Protein AF-A0A2G2JW80-F1 (afdb_monomer)

Structure (mmCIF, N/CA/C/O backbone):
data_AF-A0A2G2JW80-F1
#
_entry.id   AF-A0A2G2JW80-F1
#
loop_
_atom_site.group_PDB
_atom_site.id
_atom_site.type_symbol
_atom_site.label_atom_id
_atom_site.label_alt_id
_atom_site.label_comp_id
_atom_site.label_asym_id
_atom_site.label_entity_id
_atom_site.label_seq_id
_atom_site.pdbx_PDB_ins_code
_atom_site.Cartn_x
_atom_site.Cartn_y
_atom_site.Cartn_z
_atom_site.occupancy
_atom_site.B_iso_or_equiv
_atom_site.auth_seq_id
_atom_site.auth_comp_id
_atom_site.auth_asym_id
_atom_site.auth_atom_id
_atom_site.pdbx_PDB_model_num
ATOM 1 N N . MET A 1 1 ? -6.564 8.238 2.927 1.00 90.00 1 MET A N 1
ATOM 2 C CA . MET A 1 1 ? -8.030 8.185 3.097 1.00 90.00 1 MET A CA 1
ATOM 3 C C . MET A 1 1 ? -8.382 8.054 4.574 1.00 90.00 1 MET A C 1
ATOM 5 O O . MET A 1 1 ? -7.576 7.521 5.325 1.00 90.00 1 MET A O 1
ATOM 9 N N . LEU A 1 2 ? -9.538 8.566 5.002 1.00 93.81 2 LEU A N 1
ATOM 10 C CA . LEU A 1 2 ? -10.018 8.450 6.383 1.00 93.81 2 LEU A CA 1
ATOM 11 C C . LEU A 1 2 ? -11.197 7.476 6.449 1.00 93.81 2 LEU A C 1
ATOM 13 O O . LEU A 1 2 ? -12.086 7.551 5.604 1.00 93.81 2 LEU A O 1
ATOM 17 N N . ALA A 1 3 ? -11.223 6.616 7.465 1.00 92.81 3 ALA A N 1
ATOM 18 C CA . ALA A 1 3 ? -12.356 5.750 7.786 1.00 92.81 3 ALA A CA 1
ATOM 19 C C . ALA A 1 3 ? -12.518 5.679 9.309 1.00 92.81 3 ALA A C 1
ATOM 21 O O . ALA A 1 3 ? -11.651 5.162 10.012 1.00 92.81 3 ALA A O 1
ATOM 22 N N . GLY A 1 4 ? -13.599 6.253 9.844 1.00 93.12 4 GLY A N 1
ATOM 23 C CA . GLY A 1 4 ? -13.795 6.354 11.293 1.00 93.12 4 GLY A CA 1
ATOM 24 C C . GLY A 1 4 ? -12.614 7.044 11.993 1.00 93.12 4 GLY A C 1
ATOM 25 O O . GLY A 1 4 ? -12.324 8.208 11.728 1.00 93.12 4 GLY A O 1
ATOM 26 N N . ASN A 1 5 ? -11.933 6.317 12.887 1.00 94.94 5 ASN A N 1
ATOM 27 C CA . ASN A 1 5 ? -10.747 6.790 13.617 1.00 94.94 5 ASN A CA 1
ATOM 28 C C . ASN A 1 5 ? -9.420 6.312 12.992 1.00 94.94 5 ASN A C 1
ATOM 30 O O . ASN A 1 5 ? -8.397 6.294 13.675 1.00 94.94 5 ASN A O 1
ATOM 34 N N . SER A 1 6 ? -9.439 5.906 11.723 1.00 96.69 6 SER A N 1
ATOM 35 C CA . SER A 1 6 ? -8.275 5.407 10.993 1.00 96.69 6 SER A CA 1
ATOM 36 C C . SER A 1 6 ? -7.893 6.348 9.848 1.00 96.69 6 SER A C 1
ATOM 38 O O . SER A 1 6 ? -8.757 6.840 9.116 1.00 96.69 6 SER A O 1
ATOM 40 N N . ALA A 1 7 ? -6.592 6.570 9.671 1.00 96.81 7 ALA A N 1
ATOM 41 C CA . ALA A 1 7 ? -5.998 7.237 8.519 1.00 96.81 7 ALA A CA 1
ATOM 42 C C . ALA A 1 7 ? -5.146 6.237 7.732 1.00 96.81 7 ALA A C 1
ATOM 44 O O . ALA A 1 7 ? -4.146 5.743 8.239 1.00 96.81 7 ALA A O 1
ATOM 45 N N . ILE A 1 8 ? -5.541 5.948 6.494 1.00 97.31 8 ILE A N 1
ATOM 46 C CA . ILE A 1 8 ? -4.870 4.984 5.622 1.00 97.31 8 ILE A CA 1
ATOM 47 C C . ILE A 1 8 ? -4.079 5.748 4.559 1.00 97.31 8 ILE A C 1
ATOM 49 O O . ILE A 1 8 ? -4.638 6.613 3.875 1.00 97.31 8 ILE A O 1
ATOM 53 N N . THR A 1 9 ? -2.800 5.434 4.392 1.00 95.56 9 THR A N 1
ATOM 54 C CA . THR A 1 9 ? -1.908 6.069 3.411 1.00 95.56 9 THR A CA 1
ATOM 55 C C . THR A 1 9 ? -1.042 5.040 2.694 1.00 95.56 9 THR A C 1
ATOM 57 O O . THR A 1 9 ? -0.878 3.919 3.172 1.00 95.56 9 THR A O 1
ATOM 60 N N . GLN A 1 10 ? -0.490 5.425 1.543 1.00 95.25 10 GLN A N 1
ATOM 61 C CA . GLN A 1 10 ? 0.586 4.684 0.894 1.00 95.25 10 GLN A CA 1
ATOM 62 C C . GLN A 1 10 ? 1.925 5.376 1.157 1.00 95.25 10 GLN A C 1
ATOM 64 O O . GLN A 1 10 ? 2.001 6.604 1.183 1.00 95.25 10 GLN A O 1
ATOM 69 N N . GLU A 1 11 ? 2.974 4.589 1.363 1.00 94.50 11 GLU A N 1
ATOM 70 C CA . GLU A 1 11 ? 4.318 5.073 1.684 1.00 94.50 11 GLU A CA 1
ATOM 71 C C . GLU A 1 11 ? 5.374 4.253 0.942 1.00 94.50 11 GLU A C 1
ATOM 73 O O . GLU A 1 11 ? 5.139 3.104 0.574 1.00 94.50 11 GLU A O 1
ATOM 78 N N . GLN A 1 12 ? 6.568 4.821 0.772 1.00 94.38 12 GLN A N 1
ATOM 79 C CA . GLN A 1 12 ? 7.761 4.050 0.430 1.00 94.38 12 GLN A CA 1
ATOM 80 C C . GLN A 1 12 ? 8.707 4.045 1.628 1.00 94.38 12 GLN A C 1
ATOM 82 O O . GLN A 1 12 ? 9.174 5.103 2.053 1.00 94.38 12 GLN A O 1
ATOM 87 N N . ARG A 1 13 ? 9.017 2.852 2.142 1.00 95.12 13 ARG A N 1
ATOM 88 C CA . ARG A 1 13 ? 10.002 2.620 3.206 1.00 95.12 13 ARG A CA 1
ATOM 89 C C . ARG A 1 13 ? 11.068 1.665 2.674 1.00 95.12 13 ARG A C 1
ATOM 91 O O . ARG A 1 13 ? 10.814 0.476 2.510 1.00 95.12 13 ARG A O 1
ATOM 98 N N . ASP A 1 14 ? 12.251 2.189 2.363 1.00 94.25 14 ASP A N 1
ATOM 99 C CA . ASP A 1 14 ? 13.348 1.424 1.755 1.00 94.25 14 ASP A CA 1
ATOM 100 C C . ASP A 1 14 ? 12.906 0.686 0.470 1.00 94.25 14 ASP A C 1
ATOM 102 O O . ASP A 1 14 ? 12.439 1.313 -0.486 1.00 94.25 14 ASP A O 1
ATOM 106 N N . GLU A 1 15 ? 13.028 -0.642 0.453 1.00 95.50 15 GLU A N 1
ATOM 107 C CA . GLU A 1 15 ? 12.648 -1.548 -0.640 1.00 95.50 15 GLU A CA 1
ATOM 108 C C . GLU A 1 15 ? 11.155 -1.929 -0.633 1.00 95.50 15 GLU A C 1
ATOM 110 O O . GLU A 1 15 ? 10.743 -2.821 -1.377 1.00 95.50 15 GLU A O 1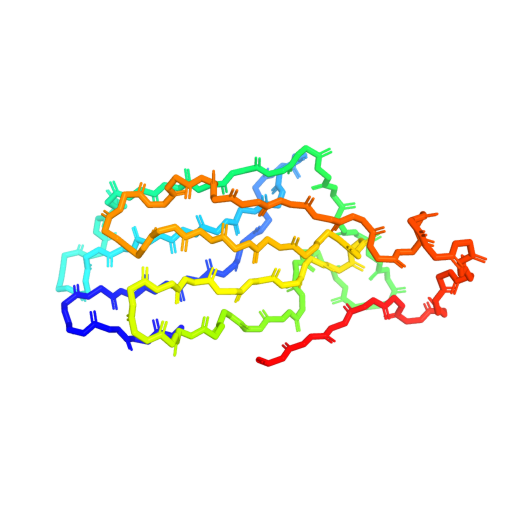
ATOM 115 N N . TRP A 1 16 ? 10.359 -1.309 0.243 1.00 95.62 16 TRP A N 1
ATOM 116 C CA . TRP A 1 16 ? 8.960 -1.660 0.467 1.00 95.62 16 TRP A CA 1
ATOM 117 C C . TRP A 1 16 ? 8.026 -0.519 0.097 1.00 95.62 16 TRP A C 1
ATOM 119 O O . TRP A 1 16 ? 8.127 0.589 0.632 1.00 95.62 16 TRP A O 1
ATOM 129 N N . GLU A 1 17 ? 7.077 -0.820 -0.779 1.00 95.25 17 GLU A N 1
ATOM 130 C CA . GLU A 1 17 ? 5.873 -0.022 -0.941 1.00 95.25 17 GLU A CA 1
ATOM 131 C C . GLU A 1 17 ? 4.858 -0.517 0.093 1.00 95.25 17 GLU A C 1
ATOM 133 O O . GLU A 1 17 ? 4.633 -1.721 0.244 1.00 95.25 17 GLU A O 1
ATOM 138 N N . MET A 1 18 ? 4.316 0.411 0.872 1.00 95.81 18 MET A N 1
ATOM 139 C CA . MET A 1 18 ? 3.540 0.116 2.069 1.00 95.81 18 MET A CA 1
ATOM 140 C C . MET A 1 18 ? 2.142 0.711 1.951 1.00 95.81 18 MET A C 1
ATOM 142 O O . MET A 1 18 ? 1.987 1.839 1.482 1.00 95.81 18 MET A O 1
ATOM 146 N N . VAL A 1 19 ? 1.145 -0.006 2.464 1.00 97.31 19 VAL A N 1
ATOM 147 C CA . VAL A 1 19 ? -0.158 0.556 2.839 1.00 97.31 19 VAL A CA 1
ATOM 148 C C . VAL A 1 19 ? -0.211 0.563 4.354 1.00 97.31 19 VAL A C 1
ATOM 150 O O . VAL A 1 19 ? -0.099 -0.493 4.972 1.00 97.31 19 VAL A O 1
ATOM 153 N N . VAL A 1 20 ? -0.341 1.740 4.955 1.00 97.75 20 VAL A N 1
ATOM 154 C CA . VAL A 1 20 ? -0.239 1.909 6.407 1.00 97.75 20 VAL A CA 1
ATOM 155 C C . VAL A 1 20 ? -1.517 2.521 6.941 1.00 97.75 20 VAL A C 1
ATOM 157 O O . VAL A 1 20 ? -2.003 3.522 6.412 1.00 97.75 20 VAL A O 1
ATOM 160 N N . CYS A 1 21 ? -2.050 1.920 7.999 1.00 98.19 21 CYS A N 1
ATOM 161 C CA . CYS A 1 21 ? -3.171 2.448 8.753 1.00 98.19 21 CYS A CA 1
ATOM 162 C C . CYS A 1 21 ? -2.677 3.008 10.080 1.00 98.19 21 CYS A C 1
ATOM 164 O O . CYS A 1 21 ? -2.052 2.305 10.874 1.00 98.19 21 CYS A O 1
ATOM 166 N N . TYR A 1 22 ? -3.004 4.267 10.334 1.00 98.38 22 TYR A N 1
ATOM 167 C CA . TYR A 1 22 ? -2.729 4.952 11.584 1.00 98.38 22 TYR A CA 1
ATOM 168 C C . TYR A 1 22 ? -4.010 5.199 12.361 1.00 98.38 22 TYR A C 1
ATOM 170 O O . TYR A 1 22 ? -5.058 5.509 11.794 1.00 98.38 22 TYR A O 1
ATOM 178 N N . ASP A 1 23 ? -3.906 5.158 13.682 1.00 97.94 23 ASP A N 1
ATOM 179 C CA . ASP A 1 23 ? -4.888 5.776 14.554 1.00 97.94 23 ASP A CA 1
ATOM 180 C C . ASP A 1 23 ? -4.888 7.295 14.332 1.00 97.94 23 ASP A C 1
ATOM 182 O O . ASP A 1 23 ? -3.881 7.968 14.544 1.00 97.94 23 ASP A O 1
ATOM 186 N N . LEU A 1 24 ? -6.029 7.848 13.925 1.00 95.94 24 LEU A N 1
ATOM 187 C CA . LEU A 1 24 ? -6.147 9.251 13.525 1.00 95.94 24 LEU A CA 1
ATOM 188 C C . LEU A 1 24 ? -5.837 10.237 14.664 1.00 95.94 24 LEU A C 1
ATOM 190 O O . LEU A 1 24 ? -5.424 11.363 14.403 1.00 95.94 24 LEU A O 1
ATOM 194 N N . LYS A 1 25 ? -6.050 9.842 15.925 1.00 96.62 25 LYS A N 1
ATOM 195 C CA . LYS A 1 25 ? -5.868 10.732 17.082 1.00 96.62 25 LYS A CA 1
ATOM 196 C C . LYS A 1 25 ? -4.442 10.716 17.604 1.00 96.62 25 LYS A C 1
ATOM 198 O O . LYS A 1 25 ? -3.906 11.763 17.949 1.00 96.62 25 LYS A O 1
ATOM 203 N N . SER A 1 26 ? -3.863 9.529 17.723 1.00 97.81 26 SER A N 1
ATOM 204 C CA . SER A 1 26 ? -2.545 9.328 18.325 1.00 97.81 26 SER A CA 1
ATOM 205 C C . SER A 1 26 ? -1.415 9.295 17.300 1.00 97.81 26 SER A C 1
ATOM 207 O O . SER A 1 26 ? -0.261 9.468 17.683 1.00 97.81 26 SER A O 1
ATOM 209 N N . GLY A 1 27 ? -1.723 9.063 16.020 1.00 97.19 27 GLY A N 1
ATOM 210 C CA . GLY A 1 27 ? -0.732 8.863 14.963 1.00 97.19 27 GLY A CA 1
ATOM 211 C C . GLY A 1 27 ? -0.001 7.520 15.045 1.00 97.19 27 GLY A C 1
ATOM 212 O O . GLY A 1 27 ? 0.970 7.319 14.324 1.00 97.19 27 GLY A O 1
ATOM 213 N N . GLN A 1 28 ? -0.426 6.603 15.919 1.00 98.19 28 GLN A N 1
ATOM 214 C CA . GLN A 1 28 ? 0.211 5.293 16.054 1.00 98.19 28 GLN A CA 1
ATOM 215 C C . GLN A 1 28 ? -0.183 4.373 14.900 1.00 98.19 28 GLN A C 1
ATOM 217 O O . GLN A 1 28 ? -1.354 4.311 14.527 1.00 98.19 28 GLN A O 1
ATOM 222 N N . GLU A 1 29 ? 0.790 3.646 14.350 1.00 98.25 29 GLU A N 1
ATOM 223 C CA . GLU A 1 29 ? 0.543 2.610 13.343 1.00 98.25 29 GLU A CA 1
ATOM 224 C C . GLU A 1 29 ? -0.302 1.489 13.967 1.00 98.25 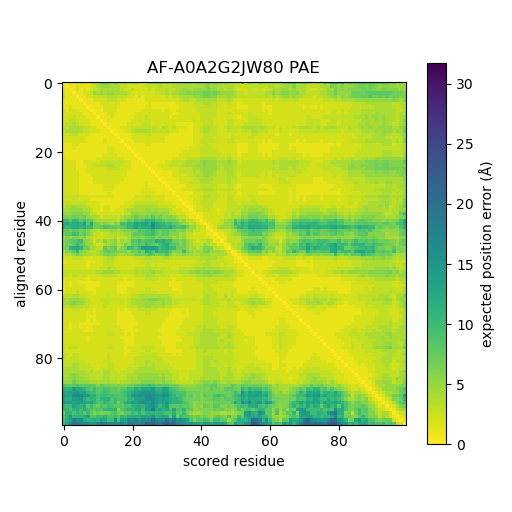29 GLU A C 1
ATOM 226 O O . GLU A 1 29 ? 0.051 0.945 15.014 1.00 98.25 29 GLU A O 1
ATOM 231 N N . ARG A 1 30 ? -1.435 1.170 13.337 1.00 98.00 30 ARG A N 1
ATOM 232 C CA . ARG A 1 30 ? -2.320 0.063 13.724 1.00 98.00 30 ARG A CA 1
ATOM 233 C C . ARG A 1 30 ? -1.970 -1.210 12.967 1.00 98.00 30 ARG A C 1
ATOM 235 O O . ARG A 1 30 ? -1.866 -2.269 13.575 1.00 98.00 30 ARG A O 1
ATOM 242 N N . TRP A 1 31 ? -1.787 -1.092 11.656 1.00 98.38 31 TRP A N 1
ATOM 243 C CA . TRP A 1 31 ? -1.364 -2.182 10.784 1.00 98.38 31 TRP A CA 1
ATOM 244 C C . TRP A 1 31 ? -0.641 -1.640 9.551 1.00 98.38 31 TRP A C 1
ATOM 246 O O . TRP A 1 31 ? -0.814 -0.476 9.169 1.00 98.38 31 TRP A O 1
ATOM 256 N N . SER A 1 32 ? 0.140 -2.506 8.906 1.00 98.00 32 SER A N 1
ATOM 257 C CA . SER A 1 32 ? 0.729 -2.238 7.598 1.00 98.00 32 SER A CA 1
ATOM 258 C C . SER A 1 32 ? 0.747 -3.479 6.699 1.00 98.00 32 SER A C 1
ATOM 260 O O . SER A 1 32 ? 1.069 -4.583 7.137 1.00 98.00 32 SER A O 1
ATOM 262 N N . HIS A 1 33 ? 0.431 -3.276 5.418 1.00 97.94 33 HIS A N 1
ATOM 263 C CA . HIS A 1 33 ? 0.676 -4.232 4.332 1.00 97.94 33 HIS A CA 1
ATOM 264 C C . HIS A 1 33 ? 1.907 -3.786 3.546 1.00 97.94 33 HIS A C 1
ATOM 266 O O . HIS A 1 33 ? 2.117 -2.585 3.362 1.00 97.94 33 HIS A O 1
ATOM 272 N N . ARG A 1 34 ? 2.717 -4.739 3.076 1.00 96.62 34 ARG A N 1
ATOM 273 C CA . ARG A 1 34 ? 3.987 -4.458 2.398 1.00 96.62 34 ARG A CA 1
ATOM 274 C C . ARG A 1 34 ? 4.159 -5.287 1.136 1.00 96.62 34 ARG A C 1
ATOM 276 O O . ARG A 1 34 ? 4.051 -6.511 1.179 1.00 96.62 34 ARG A O 1
ATOM 283 N N . ASP A 1 35 ? 4.564 -4.623 0.064 1.00 95.94 35 ASP A N 1
ATOM 284 C CA . ASP A 1 35 ? 5.010 -5.253 -1.172 1.00 95.94 35 ASP A CA 1
ATOM 285 C C . ASP A 1 35 ? 6.485 -4.923 -1.398 1.00 95.94 35 ASP A C 1
ATOM 287 O O . ASP A 1 35 ? 6.914 -3.777 -1.247 1.00 95.94 35 ASP A O 1
ATOM 291 N N . ARG A 1 36 ? 7.295 -5.937 -1.732 1.00 95.56 36 ARG A N 1
ATOM 292 C CA . ARG A 1 36 ? 8.748 -5.774 -1.914 1.00 95.56 36 ARG A CA 1
ATOM 293 C C . ARG A 1 36 ? 9.068 -5.167 -3.278 1.00 95.56 36 ARG A C 1
ATOM 295 O O . ARG A 1 36 ? 9.620 -5.835 -4.153 1.00 95.56 36 ARG A O 1
ATOM 302 N N . VAL A 1 37 ? 8.669 -3.918 -3.457 1.00 93.00 37 VAL A N 1
ATOM 303 C CA . VAL A 1 37 ? 8.883 -3.125 -4.661 1.00 93.00 37 VAL A CA 1
ATOM 304 C C . VAL A 1 37 ? 9.270 -1.702 -4.285 1.00 93.00 37 VAL A C 1
ATOM 306 O O . VAL A 1 37 ? 8.825 -1.148 -3.278 1.00 93.00 37 VAL A O 1
ATOM 309 N N . ARG A 1 38 ? 10.098 -1.093 -5.130 1.00 91.06 38 ARG A N 1
ATOM 310 C CA . ARG A 1 38 ? 10.521 0.292 -4.972 1.00 91.06 38 ARG A CA 1
ATOM 311 C C . ARG A 1 38 ? 10.234 1.073 -6.235 1.00 91.06 38 ARG A C 1
ATOM 313 O O . ARG A 1 38 ? 10.748 0.742 -7.302 1.00 91.06 38 ARG A O 1
ATOM 320 N N . PHE A 1 39 ? 9.432 2.121 -6.094 1.00 87.75 39 PHE A N 1
ATOM 321 C CA . PHE A 1 39 ? 9.265 3.107 -7.145 1.00 87.75 39 PHE A CA 1
ATOM 322 C C . PHE A 1 39 ? 10.191 4.293 -6.891 1.00 87.75 39 PHE A C 1
ATOM 324 O O . PHE A 1 39 ? 10.064 4.992 -5.888 1.00 87.75 39 PHE A O 1
ATOM 331 N N . ASP A 1 40 ? 11.132 4.510 -7.803 1.00 89.50 40 ASP A N 1
ATOM 332 C CA . ASP A 1 40 ? 12.092 5.608 -7.743 1.00 89.50 40 ASP A CA 1
ATOM 333 C C . ASP A 1 40 ? 12.334 6.105 -9.170 1.00 89.50 40 ASP A C 1
ATOM 335 O O . ASP A 1 40 ? 13.059 5.485 -9.952 1.00 89.50 40 ASP A O 1
ATOM 339 N N . GLN A 1 41 ? 11.628 7.168 -9.561 1.00 84.06 41 GLN A N 1
ATOM 340 C CA . GLN A 1 41 ? 11.699 7.702 -10.919 1.00 84.06 41 GLN A CA 1
ATOM 341 C C . GLN A 1 41 ? 11.951 9.204 -10.887 1.00 84.06 41 GLN A C 1
ATOM 343 O O . GLN A 1 41 ? 11.123 9.971 -10.409 1.00 84.06 41 GLN A O 1
ATOM 348 N N . MET A 1 42 ? 13.040 9.662 -11.501 1.00 80.38 42 MET A N 1
ATOM 349 C CA . MET A 1 42 ? 13.261 11.092 -11.725 1.00 80.38 42 MET A CA 1
ATOM 350 C C . MET A 1 42 ? 12.447 11.566 -12.949 1.00 80.38 42 MET A C 1
ATOM 352 O O . MET A 1 42 ? 12.484 10.890 -13.979 1.00 80.38 42 MET A O 1
ATOM 356 N N . PRO A 1 43 ? 11.707 12.694 -12.889 1.00 82.81 43 PRO A N 1
ATOM 357 C CA . PRO A 1 43 ? 11.622 13.685 -11.806 1.00 82.81 43 PRO A CA 1
ATOM 358 C C . PRO A 1 43 ? 10.500 13.453 -10.775 1.00 82.81 43 PRO A C 1
ATOM 360 O O . PRO A 1 43 ? 10.318 14.291 -9.900 1.00 82.81 43 PRO A O 1
ATOM 363 N N . ALA A 1 44 ? 9.733 12.364 -10.877 1.00 82.12 44 ALA A N 1
ATOM 364 C CA . ALA A 1 44 ? 8.570 12.092 -10.024 1.00 82.12 44 ALA A CA 1
ATOM 365 C C . ALA A 1 44 ? 8.907 11.864 -8.536 1.00 82.12 44 ALA A C 1
ATOM 367 O O . ALA A 1 44 ? 8.043 12.058 -7.685 1.00 82.12 44 ALA A O 1
ATOM 368 N N . GLY A 1 45 ? 10.146 11.481 -8.223 1.00 85.62 45 GLY A N 1
ATOM 369 C CA . GLY A 1 45 ? 10.587 11.171 -6.869 1.00 85.62 45 GLY A CA 1
ATOM 370 C C . GLY A 1 45 ? 10.255 9.738 -6.452 1.00 85.62 45 GLY A C 1
ATOM 371 O O . GLY A 1 45 ? 10.006 8.863 -7.286 1.00 85.62 45 GLY A O 1
ATOM 372 N N . VAL A 1 46 ? 10.307 9.509 -5.142 1.00 89.00 46 VAL A N 1
ATOM 373 C CA . VAL A 1 46 ? 10.204 8.185 -4.527 1.00 89.00 46 VAL A CA 1
ATOM 374 C C . VAL A 1 46 ? 8.770 7.901 -4.094 1.00 89.00 46 VAL A C 1
ATOM 376 O O . VAL A 1 46 ? 8.144 8.716 -3.418 1.00 89.00 46 VAL A O 1
ATOM 379 N N . GLY A 1 47 ? 8.314 6.691 -4.399 1.00 84.75 47 GLY A N 1
ATOM 380 C CA . GLY A 1 47 ? 7.165 6.067 -3.771 1.00 84.75 47 GLY A CA 1
ATOM 381 C C . GLY A 1 47 ? 5.863 6.070 -4.564 1.00 84.75 47 GLY A C 1
ATOM 382 O O . GLY A 1 47 ? 5.799 6.523 -5.710 1.00 84.75 47 GLY A O 1
ATOM 383 N N . PRO A 1 48 ? 4.816 5.493 -3.964 1.00 81.06 48 PRO A N 1
ATOM 384 C CA . PRO A 1 48 ? 3.534 5.317 -4.618 1.00 81.06 48 PRO A CA 1
ATOM 385 C C . PRO A 1 48 ? 2.887 6.670 -4.904 1.00 81.06 48 PRO A C 1
ATOM 387 O O . PRO A 1 48 ? 3.002 7.623 -4.138 1.00 81.06 48 PRO A O 1
ATOM 390 N N . ARG A 1 49 ? 2.172 6.742 -6.026 1.00 78.69 49 ARG A N 1
ATOM 391 C CA . ARG A 1 49 ? 1.536 7.980 -6.515 1.00 78.69 49 ARG A CA 1
ATOM 392 C C . ARG A 1 49 ? 0.012 7.903 -6.503 1.00 78.69 49 ARG A C 1
ATOM 394 O O . ARG A 1 49 ? -0.652 8.729 -7.122 1.00 78.69 49 ARG A O 1
ATOM 401 N N . ALA A 1 50 ? -0.529 6.878 -5.855 1.00 79.56 50 ALA A N 1
ATOM 402 C CA . ALA A 1 50 ? -1.955 6.647 -5.721 1.00 79.56 50 ALA A CA 1
ATOM 403 C C . ALA A 1 50 ? -2.430 6.992 -4.308 1.00 79.56 50 ALA A C 1
ATOM 405 O O . ALA A 1 50 ? -1.643 7.058 -3.362 1.00 79.56 50 ALA A O 1
ATOM 406 N N . THR A 1 51 ? -3.733 7.226 -4.187 1.00 86.75 51 THR A N 1
ATOM 407 C CA . THR A 1 51 ? -4.402 7.307 -2.887 1.00 86.75 51 THR A CA 1
ATOM 408 C C . THR A 1 51 ? -5.168 6.002 -2.667 1.00 86.75 51 THR A C 1
ATOM 410 O O . THR A 1 51 ? -5.740 5.489 -3.625 1.00 86.75 51 THR A O 1
ATOM 413 N N . PRO A 1 52 ? -5.209 5.450 -1.442 1.00 93.38 52 PRO A N 1
ATOM 414 C CA . PRO A 1 52 ? -6.099 4.336 -1.142 1.00 93.38 52 PRO A CA 1
ATOM 415 C C . PRO A 1 52 ? -7.566 4.713 -1.352 1.00 93.38 52 PRO A C 1
ATOM 417 O O . PRO A 1 52 ? -7.984 5.776 -0.886 1.00 93.38 52 PRO A O 1
ATOM 420 N N . THR A 1 53 ? -8.344 3.799 -1.928 1.00 96.00 53 THR A N 1
ATOM 421 C CA . THR A 1 53 ? -9.810 3.856 -1.952 1.00 96.00 53 THR A CA 1
ATOM 422 C C . THR A 1 53 ? -10.392 2.861 -0.959 1.00 96.00 53 THR A C 1
ATOM 424 O O . THR A 1 53 ? -9.962 1.714 -0.895 1.00 96.00 53 THR A O 1
ATOM 427 N N . ILE A 1 54 ? -11.387 3.289 -0.188 1.00 95.94 54 ILE A N 1
ATOM 428 C CA . ILE A 1 54 ? -12.094 2.465 0.791 1.00 95.94 54 ILE A CA 1
ATOM 429 C C . ILE A 1 54 ? -13.532 2.310 0.324 1.00 95.94 54 ILE A C 1
ATOM 431 O O . ILE A 1 54 ? -14.219 3.299 0.064 1.00 95.94 54 ILE A O 1
ATOM 435 N N . VAL A 1 55 ? -13.981 1.063 0.234 1.00 95.62 55 VAL A N 1
ATOM 436 C CA . VAL A 1 55 ? -15.370 0.710 -0.062 1.00 95.62 55 VAL A CA 1
ATOM 437 C C . VAL A 1 55 ? -15.769 -0.379 0.918 1.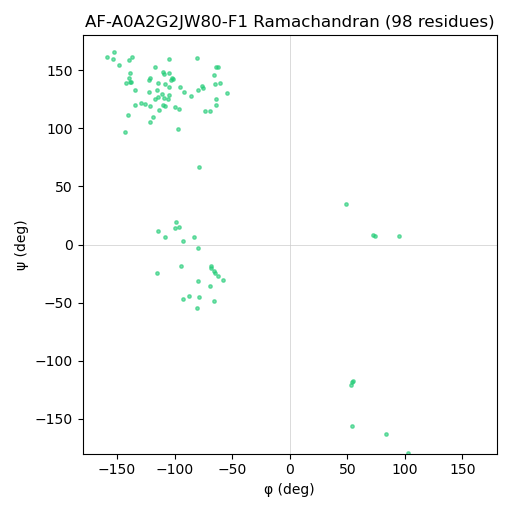00 95.62 55 VAL A C 1
ATOM 439 O O . VAL A 1 55 ? -15.151 -1.440 0.929 1.00 95.62 55 VAL A O 1
ATOM 442 N N . GLU A 1 56 ? -16.790 -0.103 1.730 1.00 93.88 56 GLU A N 1
ATOM 443 C CA . GLU A 1 56 ? -17.244 -1.000 2.800 1.00 93.88 56 GLU A CA 1
ATOM 444 C C . GLU A 1 56 ? -16.092 -1.380 3.751 1.00 93.88 56 GLU A C 1
ATOM 446 O O . GLU A 1 56 ? -15.510 -0.500 4.386 1.00 93.88 56 GLU A O 1
ATOM 451 N N . ASP A 1 57 ? -15.764 -2.669 3.841 1.00 96.19 57 ASP A N 1
ATOM 452 C CA . ASP A 1 57 ? -14.729 -3.263 4.689 1.00 96.19 57 ASP A CA 1
ATOM 453 C C . ASP A 1 57 ? -13.393 -3.476 3.954 1.00 96.19 57 ASP A C 1
ATOM 455 O O . ASP A 1 57 ? -12.520 -4.203 4.432 1.00 96.19 57 ASP A O 1
ATOM 459 N N . ARG A 1 58 ? -13.215 -2.849 2.781 1.00 97.94 58 ARG A N 1
ATOM 460 C CA . ARG A 1 58 ? -12.070 -3.089 1.892 1.00 97.94 58 ARG A CA 1
ATOM 461 C C . ARG A 1 58 ? -11.277 -1.834 1.602 1.00 97.94 58 ARG A C 1
ATOM 463 O O . ARG A 1 58 ? -11.837 -0.774 1.326 1.00 97.9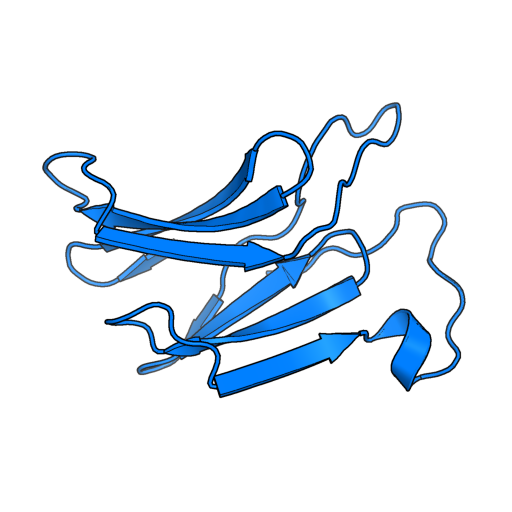4 58 ARG A O 1
ATOM 470 N N . VAL A 1 59 ? -9.962 -2.004 1.552 1.00 98.00 59 VAL A N 1
ATOM 471 C CA . VAL A 1 59 ? -8.996 -1.012 1.081 1.00 98.00 59 VAL A CA 1
ATOM 472 C C . VAL A 1 59 ? -8.438 -1.473 -0.259 1.00 98.00 59 VAL A C 1
ATOM 474 O O . VAL A 1 59 ? -7.911 -2.577 -0.378 1.00 98.00 59 VAL A O 1
ATOM 477 N N . TYR A 1 60 ? -8.517 -0.611 -1.261 1.00 97.44 60 TYR A N 1
ATOM 478 C CA . TYR A 1 60 ? -7.940 -0.813 -2.581 1.00 97.44 60 TYR A CA 1
ATOM 479 C C . TYR A 1 60 ? -6.779 0.149 -2.777 1.00 97.44 60 TYR A C 1
ATOM 481 O O . TYR A 1 60 ? -6.916 1.354 -2.562 1.00 97.44 60 TYR A O 1
ATOM 489 N N . THR A 1 61 ? -5.636 -0.377 -3.205 1.00 96.56 61 THR A N 1
ATOM 490 C CA . THR A 1 61 ? -4.439 0.427 -3.475 1.00 96.56 61 THR A CA 1
ATOM 491 C C . THR A 1 61 ? -3.772 -0.026 -4.752 1.00 96.56 61 THR A C 1
ATOM 493 O O . THR A 1 61 ? -3.647 -1.227 -4.990 1.00 96.56 61 THR A O 1
ATOM 496 N N . LEU A 1 62 ? -3.288 0.935 -5.533 1.00 94.94 62 LEU A N 1
ATOM 497 C CA . LEU A 1 62 ? -2.539 0.673 -6.751 1.00 94.94 62 LEU A CA 1
ATOM 498 C C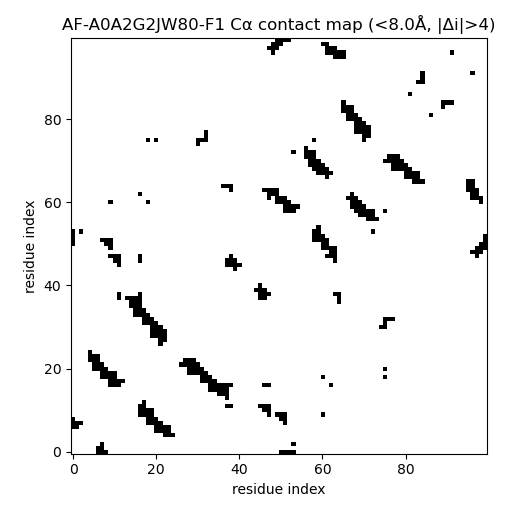 . LEU A 1 62 ? -1.134 1.252 -6.624 1.00 94.94 62 LEU A C 1
ATOM 500 O O . LEU A 1 62 ? -0.944 2.467 -6.616 1.00 94.94 62 LEU A O 1
ATOM 504 N N . GLY A 1 63 ? -0.156 0.367 -6.510 1.00 92.44 63 GLY A N 1
ATOM 505 C CA . GLY A 1 63 ? 1.252 0.712 -6.508 1.00 92.44 63 GLY A CA 1
ATOM 506 C C . GLY A 1 63 ? 1.707 1.321 -7.820 1.00 92.44 63 GLY A C 1
ATOM 507 O O . GLY A 1 63 ? 1.170 1.010 -8.890 1.00 92.44 63 GLY A O 1
ATOM 508 N N . ALA A 1 64 ? 2.743 2.158 -7.772 1.00 88.19 64 ALA A N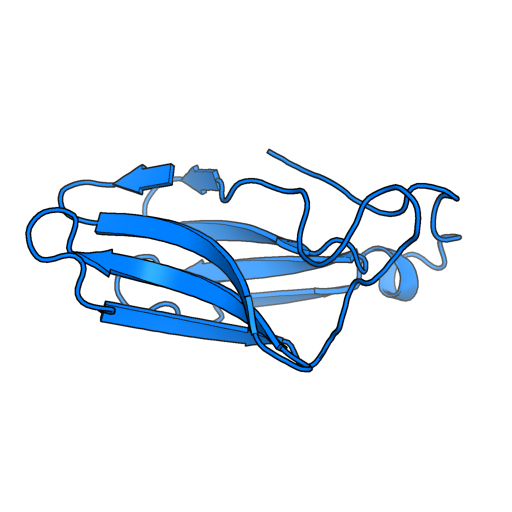 1
ATOM 509 C CA . ALA A 1 64 ? 3.263 2.776 -8.994 1.00 88.19 64 ALA A CA 1
ATOM 510 C C . ALA A 1 64 ? 3.852 1.730 -9.962 1.00 88.19 64 ALA A C 1
ATOM 512 O O . ALA A 1 64 ? 3.848 1.933 -11.176 1.00 88.19 64 ALA A O 1
ATOM 513 N N . THR A 1 65 ? 4.281 0.581 -9.436 1.00 89.50 65 THR A N 1
ATOM 514 C CA . THR A 1 65 ? 4.777 -0.579 -10.193 1.00 89.50 65 THR A CA 1
ATOM 515 C C . THR A 1 65 ? 3.669 -1.459 -10.783 1.00 89.50 65 THR A C 1
ATOM 517 O O . THR A 1 65 ? 3.978 -2.393 -11.517 1.00 89.50 65 THR A O 1
ATOM 520 N N . GLY A 1 66 ? 2.391 -1.154 -10.527 1.00 92.44 66 GLY A N 1
ATOM 521 C CA . GLY A 1 66 ? 1.245 -1.883 -11.082 1.00 92.44 66 GLY A CA 1
ATOM 522 C C . GLY A 1 66 ? 0.676 -2.984 -10.184 1.00 92.44 66 GLY A C 1
ATOM 523 O O . GLY A 1 66 ? -0.219 -3.711 -10.618 1.00 92.44 66 GLY A O 1
ATOM 524 N N . ILE A 1 67 ? 1.147 -3.103 -8.942 1.00 95.25 67 ILE A N 1
ATOM 525 C CA . ILE A 1 67 ? 0.543 -4.003 -7.955 1.00 95.25 67 ILE A CA 1
ATOM 526 C C . ILE A 1 67 ? -0.780 -3.397 -7.472 1.00 95.25 67 ILE A C 1
ATOM 528 O O . ILE A 1 67 ? -0.800 -2.339 -6.848 1.00 95.25 67 ILE A O 1
ATOM 532 N N . LEU A 1 68 ? -1.888 -4.064 -7.779 1.00 96.19 68 LEU A N 1
ATOM 533 C CA . LEU A 1 68 ? -3.223 -3.754 -7.286 1.00 96.19 68 LEU A CA 1
ATOM 534 C C . LEU A 1 68 ? -3.556 -4.696 -6.130 1.00 96.19 68 LEU A C 1
ATOM 536 O O . LEU A 1 68 ? -3.647 -5.909 -6.329 1.00 96.19 68 LEU A O 1
ATOM 540 N N . ASN A 1 69 ? -3.788 -4.134 -4.949 1.00 97.75 69 ASN A N 1
ATOM 541 C CA . ASN A 1 69 ? -4.175 -4.885 -3.760 1.00 97.75 69 ASN A CA 1
ATOM 542 C C . ASN A 1 69 ? -5.628 -4.613 -3.377 1.00 97.75 69 ASN A C 1
ATOM 544 O O . ASN A 1 69 ? -6.127 -3.497 -3.538 1.00 97.75 69 ASN A O 1
ATOM 548 N N . CYS A 1 70 ? -6.261 -5.632 -2.801 1.00 98.19 70 CYS A N 1
ATOM 549 C CA . CYS A 1 70 ? -7.460 -5.511 -1.985 1.00 98.19 70 CYS A CA 1
ATOM 550 C C . CYS A 1 70 ? -7.152 -6.075 -0.603 1.00 98.19 70 CYS A C 1
ATOM 552 O O . CYS A 1 70 ? -6.801 -7.251 -0.473 1.00 98.19 70 CYS A O 1
ATOM 554 N N . LEU A 1 71 ? -7.267 -5.220 0.405 1.00 98.56 71 LEU A N 1
ATOM 555 C CA . LEU A 1 71 ? -6.965 -5.515 1.797 1.00 98.56 71 LEU A CA 1
ATOM 556 C C . LEU A 1 71 ? -8.237 -5.396 2.635 1.00 98.56 71 LEU A C 1
ATOM 558 O O . LEU A 1 71 ? -9.135 -4.622 2.298 1.00 98.56 71 LEU A O 1
ATOM 562 N N . GLU A 1 72 ? -8.297 -6.135 3.731 1.00 98.25 72 GLU A N 1
ATOM 563 C CA . GLU A 1 72 ? -9.322 -5.967 4.759 1.00 98.25 72 GLU A CA 1
ATOM 564 C C . GLU A 1 72 ? -9.013 -4.711 5.601 1.00 98.25 72 GLU A C 1
ATOM 566 O O . GLU A 1 72 ? -7.858 -4.435 5.929 1.00 98.25 72 GLU A O 1
ATOM 571 N N . LEU A 1 73 ? -10.027 -3.881 5.873 1.00 97.38 73 LEU A N 1
ATOM 572 C CA . LEU A 1 73 ? -9.842 -2.543 6.451 1.00 97.38 73 LEU A CA 1
ATOM 573 C C . LEU A 1 73 ? -9.367 -2.553 7.914 1.00 97.38 73 LEU A C 1
ATOM 575 O O . LEU A 1 73 ? -8.602 -1.669 8.315 1.00 97.38 73 LEU A O 1
ATOM 579 N N . GLU A 1 74 ? -9.813 -3.512 8.721 1.00 96.94 74 GLU A N 1
ATOM 580 C CA . GLU A 1 74 ? -9.533 -3.544 10.161 1.00 96.94 74 GLU A CA 1
ATOM 581 C C . GLU A 1 74 ? -8.134 -4.091 10.475 1.00 96.94 74 GLU A C 1
ATOM 583 O O . GLU A 1 74 ? -7.495 -3.658 11.435 1.00 96.94 74 GLU A O 1
ATOM 588 N N . THR A 1 75 ? -7.634 -5.000 9.645 1.00 97.94 75 THR A N 1
ATOM 589 C CA . THR A 1 75 ? -6.418 -5.793 9.867 1.00 97.94 75 THR A CA 1
ATOM 590 C C . THR A 1 75 ? -5.307 -5.485 8.869 1.00 97.94 75 THR A C 1
ATOM 592 O O . THR A 1 75 ? -4.137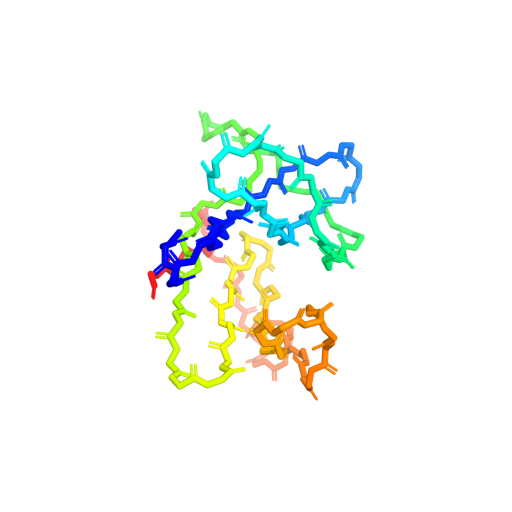 -5.719 9.170 1.00 97.94 75 THR A O 1
ATOM 595 N N . GLY A 1 76 ? -5.651 -4.975 7.683 1.00 97.75 76 GLY A N 1
ATOM 596 C CA . GLY A 1 76 ? -4.717 -4.817 6.571 1.00 97.75 76 GLY A CA 1
ATOM 597 C C . GLY A 1 76 ? -4.356 -6.129 5.876 1.00 97.75 76 GLY A C 1
ATOM 598 O O . GLY A 1 76 ? -3.463 -6.131 5.027 1.00 97.75 76 GLY A O 1
ATOM 599 N N . GLU A 1 77 ? -5.009 -7.245 6.217 1.00 98.19 77 GLU A N 1
ATOM 600 C CA . GLU A 1 77 ? -4.726 -8.538 5.602 1.00 98.19 77 GLU A CA 1
ATOM 601 C C . GLU A 1 77 ? -5.083 -8.542 4.113 1.00 98.19 77 GLU A C 1
ATOM 603 O O . GLU A 1 77 ? -6.127 -8.043 3.685 1.00 98.19 77 GLU A O 1
ATOM 608 N N . GLY A 1 78 ? -4.207 -9.140 3.305 1.00 98.06 78 GLY A N 1
ATOM 609 C CA . GLY A 1 78 ? -4.414 -9.262 1.869 1.00 98.06 78 GLY A CA 1
ATOM 610 C C . GLY A 1 78 ? -5.544 -10.232 1.535 1.00 98.06 78 GLY A C 1
ATOM 611 O O . GLY A 1 78 ? -5.404 -11.439 1.721 1.00 98.06 78 GLY A O 1
ATOM 612 N N . ILE A 1 79 ? -6.629 -9.716 0.955 1.00 98.31 79 ILE A N 1
ATOM 613 C CA . ILE A 1 79 ? -7.713 -10.529 0.388 1.00 98.31 79 ILE A CA 1
ATOM 614 C C . ILE A 1 79 ? -7.280 -11.061 -0.982 1.00 98.31 79 ILE A C 1
ATOM 616 O O . ILE A 1 79 ? -7.459 -12.240 -1.291 1.00 98.31 79 ILE A O 1
ATOM 620 N N . TRP A 1 80 ? -6.699 -10.194 -1.816 1.00 98.06 80 TRP A N 1
ATOM 621 C CA . TRP A 1 80 ? -6.048 -10.576 -3.069 1.00 98.06 80 TRP A CA 1
ATOM 622 C C . TRP A 1 80 ? -5.047 -9.512 -3.535 1.00 98.06 80 TRP A C 1
ATOM 624 O O . TRP A 1 80 ? -5.121 -8.348 -3.143 1.00 98.06 80 TRP A O 1
ATOM 634 N N . SER A 1 81 ? -4.136 -9.920 -4.425 1.00 97.44 81 SER A N 1
ATOM 635 C CA . SER A 1 81 ? -3.172 -9.043 -5.100 1.00 97.44 81 SER A CA 1
ATOM 636 C C . SER A 1 81 ? -3.017 -9.435 -6.575 1.00 97.44 81 SER A C 1
ATOM 638 O O . SER A 1 81 ? -3.098 -10.623 -6.919 1.00 97.44 81 SER A O 1
ATOM 640 N N . LYS A 1 82 ? -2.841 -8.443 -7.453 1.00 97.19 82 LYS A N 1
ATOM 641 C CA . LYS A 1 82 ? -2.661 -8.604 -8.905 1.00 97.19 82 LYS A CA 1
ATOM 642 C C . LYS A 1 82 ? -1.583 -7.671 -9.431 1.00 97.19 82 LYS A C 1
ATOM 644 O O . LYS A 1 82 ? -1.549 -6.506 -9.061 1.00 97.19 82 LYS A O 1
ATOM 649 N N . ASP A 1 83 ? -0.757 -8.159 -10.349 1.00 94.81 83 ASP A N 1
ATOM 650 C CA . ASP A 1 83 ? 0.168 -7.310 -11.105 1.00 94.81 83 ASP A CA 1
ATOM 651 C C . ASP A 1 83 ? -0.498 -6.984 -12.439 1.00 94.81 83 ASP A C 1
ATOM 653 O O . ASP A 1 83 ? -0.516 -7.806 -13.354 1.00 94.81 83 ASP A O 1
ATOM 657 N N . ILE A 1 84 ? -1.093 -5.797 -12.559 1.00 94.06 84 ILE A N 1
ATOM 658 C CA . ILE A 1 84 ? -1.921 -5.476 -13.728 1.00 94.06 84 ILE A CA 1
ATOM 659 C C . ILE A 1 84 ? -1.102 -5.343 -15.015 1.00 94.06 84 ILE A C 1
ATOM 661 O O . ILE A 1 84 ? -1.669 -5.442 -16.102 1.00 94.06 84 ILE A O 1
ATOM 665 N N . ILE A 1 85 ? 0.210 -5.116 -14.913 1.00 91.31 85 ILE A N 1
ATOM 666 C CA . ILE A 1 85 ? 1.090 -5.011 -16.075 1.00 91.31 85 ILE A CA 1
ATOM 667 C C . ILE A 1 85 ? 1.428 -6.418 -16.557 1.00 91.31 85 ILE A C 1
ATOM 669 O O . ILE A 1 85 ? 1.177 -6.753 -17.718 1.00 91.31 85 ILE A O 1
ATOM 673 N N . ARG A 1 86 ? 1.949 -7.253 -15.655 1.00 91.56 86 ARG A N 1
ATOM 674 C CA . ARG A 1 86 ? 2.353 -8.627 -15.959 1.00 91.56 86 ARG A CA 1
ATOM 675 C C . ARG A 1 86 ? 1.160 -9.497 -16.329 1.00 91.56 86 ARG A C 1
ATOM 677 O O . ARG A 1 86 ? 1.205 -10.176 -17.348 1.00 91.56 86 ARG A O 1
ATOM 684 N N . ASP A 1 87 ? 0.092 -9.462 -15.538 1.00 93.19 87 ASP A N 1
ATOM 685 C CA . ASP A 1 87 ? -1.053 -10.365 -15.694 1.00 93.19 87 ASP A CA 1
ATOM 686 C C . ASP A 1 87 ? -1.847 -10.075 -16.989 1.00 93.19 87 ASP A C 1
ATOM 688 O O . ASP A 1 87 ? -2.568 -10.945 -17.472 1.00 93.19 87 ASP A O 1
ATOM 692 N N . ASN A 1 88 ? -1.682 -8.885 -17.588 1.00 91.62 88 ASN A N 1
ATOM 693 C CA . ASN A 1 88 ? -2.315 -8.497 -18.857 1.00 91.62 88 ASN A CA 1
ATOM 694 C C . ASN A 1 88 ? -1.341 -8.422 -20.049 1.00 91.62 88 ASN A C 1
ATOM 696 O O . ASN A 1 88 ? -1.739 -7.965 -21.121 1.00 91.62 88 ASN A O 1
ATOM 700 N N . ASN A 1 89 ? -0.072 -8.830 -19.895 1.00 90.12 89 ASN A N 1
ATOM 701 C CA . ASN A 1 89 ? 0.982 -8.641 -20.908 1.00 90.12 89 ASN A CA 1
ATOM 702 C C . ASN A 1 89 ? 1.056 -7.194 -21.445 1.00 90.12 89 ASN A C 1
ATOM 704 O O . ASN A 1 89 ? 1.326 -6.956 -22.628 1.00 90.12 89 ASN A O 1
ATOM 708 N 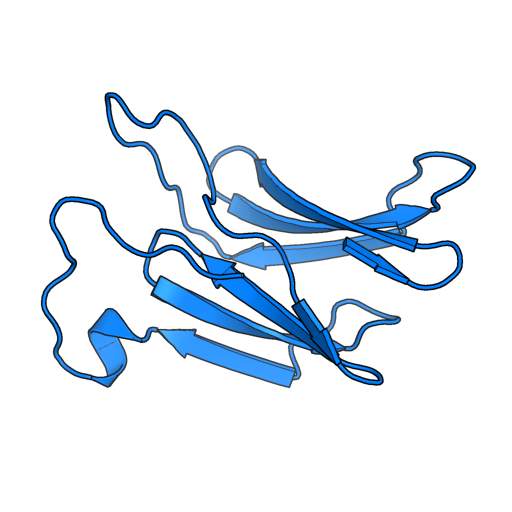N . ALA A 1 90 ? 0.791 -6.215 -20.582 1.00 87.19 90 ALA A N 1
ATOM 709 C CA . ALA A 1 90 ? 0.830 -4.810 -20.945 1.00 87.19 90 ALA A CA 1
ATOM 710 C C . ALA A 1 90 ? 2.273 -4.286 -20.944 1.00 87.19 90 ALA A C 1
ATOM 712 O O . ALA A 1 90 ? 3.175 -4.844 -20.317 1.00 87.19 90 ALA A O 1
ATOM 713 N N . LYS A 1 91 ? 2.498 -3.162 -21.627 1.00 81.56 91 LYS A N 1
ATOM 714 C CA . LYS A 1 91 ? 3.729 -2.384 -21.457 1.00 81.56 91 LYS A CA 1
ATOM 715 C C . LYS A 1 91 ? 3.493 -1.337 -20.379 1.00 81.56 91 LYS A C 1
ATOM 717 O O . LYS A 1 91 ? 2.502 -0.612 -20.450 1.00 81.56 91 LYS A O 1
ATOM 722 N N . ALA A 1 92 ? 4.412 -1.238 -19.422 1.00 76.25 92 ALA A N 1
ATOM 723 C CA . ALA A 1 92 ? 4.409 -0.140 -18.466 1.00 76.25 92 ALA A CA 1
ATOM 724 C C . ALA A 1 92 ? 4.403 1.199 -19.223 1.00 76.25 92 ALA A C 1
ATOM 726 O O . ALA A 1 92 ? 5.200 1.403 -20.145 1.00 76.25 92 ALA A O 1
ATOM 727 N N . ALA A 1 93 ? 3.491 2.099 -18.854 1.00 77.00 93 ALA A N 1
ATOM 728 C CA . ALA A 1 93 ? 3.498 3.452 -19.392 1.00 77.00 93 ALA A CA 1
ATOM 729 C C . ALA A 1 93 ? 4.806 4.168 -18.990 1.00 77.00 93 ALA A C 1
ATOM 731 O O . ALA A 1 93 ? 5.357 3.865 -17.930 1.00 77.00 93 ALA A O 1
ATOM 732 N N . PRO A 1 94 ? 5.296 5.155 -19.766 1.00 73.81 94 PRO A N 1
ATOM 733 C CA . PRO A 1 94 ? 6.522 5.892 -19.428 1.00 73.81 94 PRO A CA 1
ATOM 734 C C . PRO A 1 94 ? 6.455 6.590 -18.060 1.00 73.81 94 PRO A C 1
ATOM 736 O O . PRO A 1 94 ? 7.460 6.755 -17.371 1.00 73.81 94 PRO A O 1
ATOM 739 N N . TRP A 1 95 ? 5.247 6.984 -17.667 1.00 71.44 95 TRP A N 1
ATOM 740 C CA . TRP A 1 95 ? 4.914 7.583 -16.381 1.00 71.44 95 TRP A CA 1
ATOM 741 C C . TRP A 1 95 ? 4.311 6.574 -15.405 1.00 71.44 95 TRP A C 1
ATOM 743 O O . TRP A 1 95 ? 3.774 7.004 -14.396 1.00 71.44 95 TRP A O 1
ATOM 753 N N . TRP A 1 96 ? 4.403 5.267 -15.663 1.00 79.50 96 TRP A N 1
ATOM 754 C CA . TRP A 1 96 ? 3.943 4.184 -14.786 1.00 79.50 96 TRP A CA 1
ATOM 755 C C . TRP A 1 96 ? 2.467 4.300 -14.369 1.00 79.50 96 TRP A C 1
ATOM 757 O O . TRP A 1 96 ? 1.665 4.886 -15.096 1.00 79.50 96 TRP A O 1
ATOM 767 N N . VAL A 1 97 ? 2.081 3.698 -13.242 1.00 80.12 97 VAL A N 1
ATOM 768 C CA . VAL A 1 97 ? 0.677 3.586 -12.824 1.00 80.12 97 VAL A CA 1
ATOM 769 C C . VAL A 1 97 ? 0.352 4.564 -11.686 1.00 80.12 97 VAL A C 1
ATOM 771 O O . VAL A 1 97 ? 1.209 4.891 -10.861 1.00 80.12 97 VAL A O 1
ATOM 774 N N . SER A 1 98 ? -0.884 5.059 -11.660 1.00 77.56 98 SER A N 1
ATOM 775 C CA . SER A 1 98 ? -1.487 5.812 -10.554 1.00 77.56 98 SER A CA 1
ATOM 776 C C . SER A 1 98 ? -2.988 5.520 -10.510 1.00 77.56 98 SER A C 1
ATOM 778 O O . SER A 1 98 ? -3.581 5.207 -11.542 1.00 7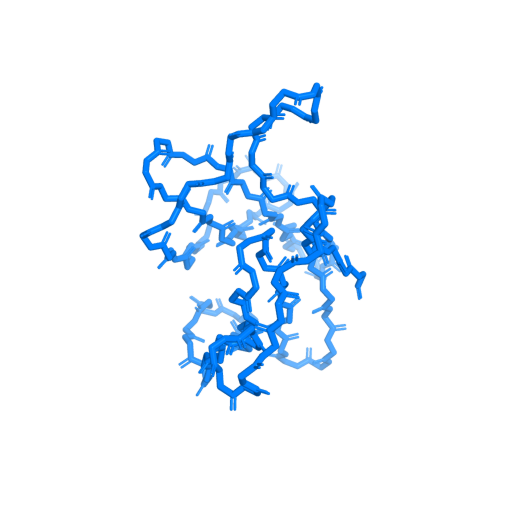7.56 98 SER A O 1
ATOM 780 N N . GLY A 1 99 ? -3.610 5.659 -9.343 1.00 70.81 99 GLY A N 1
ATOM 781 C CA . GLY A 1 99 ? -5.045 5.457 -9.151 1.00 70.81 99 GLY A CA 1
ATOM 782 C C . GLY A 1 99 ? -5.574 6.286 -7.982 1.00 70.81 99 GLY A C 1
ATOM 783 O O . GLY A 1 99 ? -4.791 6.828 -7.198 1.00 70.81 99 GLY A O 1
ATOM 784 N N . SER A 1 100 ? -6.897 6.402 -7.899 1.00 54.56 100 SER A N 1
ATOM 785 C CA . SER A 1 100 ? -7.618 7.046 -6.797 1.00 54.56 100 SER A CA 1
ATOM 786 C C . SER A 1 100 ? -8.514 6.045 -6.113 1.00 54.56 100 SER A C 1
ATOM 788 O O . SER A 1 100 ? -9.219 5.330 -6.861 1.00 54.56 100 SER A O 1
#

Radius of gyration: 13.4 Å; Cα contacts (8 Å, |Δi|>4): 224; chains: 1; bounding box: 31×24×40 Å

Nearest PDB structures (foldseek):
  1kv9-assembly1_A  TM=7.587E-01  e=3.207E-05  Pseudomonas putida
  6zcv-assembly1_A  TM=7.306E-01  e=6.604E-05  Pseudomonas putida KT2440
  6zcw-assembly1_A  TM=7.322E-01  e=8.720E-05  Pseudomonas putida KT2440
  1flg-assembly1_B  TM=7.452E-01  e=2.122E-04  Pseudomonas aeruginosa
  4mh1-assembly1_A-2  TM=6.731E-01  e=2.122E-04  Ketogulonicigenium vulgare Y25

Solvent-accessible surface area (backbone atoms only — not comparable to full-atom values): 5601 Å² total; per-residue (Å²): 74,77,56,95,63,32,35,38,43,61,41,58,57,86,61,25,36,32,44,39,32,22,34,61,87,81,66,44,78,74,37,67,33,77,42,90,43,69,47,75,41,90,89,81,46,75,31,54,67,28,47,48,34,76,58,94,65,32,36,35,39,40,36,31,86,28,44,38,39,37,22,36,61,92,66,38,48,75,77,46,75,43,45,62,33,72,80,64,76,50,78,78,51,98,82,50,39,66,45,102

Foldseek 3Di:
DDDDQWDWFWDDDPQWTKIWIARNPPRHTPEMDTDRHWDADPPVGTHAAEGWDDDDQWIWDAGQQQKIFIAGNNHRHTPDIDRRCVVVVHDADPSGDYYD

pLDDT: mean 91.93, std 7.87, range [54.56, 98.56]

Sequence (100 aa):
MLAGNSAITQEQRDEWEMVVCYDLKSGQERWSHRDRVRFDQMPAGVGPRATPTIVEDRVYTLGATGILNCLELETGEGIWSKDIIRDNNAKAAPWWVSGS

Secondary structure (DSSP, 8-state):
-EETTEEEEEEEETTEEEEEEEETTT--EEEEEEES---EETTTEES-----EEETTEEEEE-TTSEEEEEETTT--EEEEEETTTTTTPPPPTT-----

Mean predicted aligned error: 3.86 Å